Protein AF-A0A7V8JZI4-F1 (afdb_monomer)

Structure (mmCIF, N/CA/C/O backbone):
data_AF-A0A7V8JZI4-F1
#
_entry.id   AF-A0A7V8JZI4-F1
#
loop_
_atom_site.group_PDB
_atom_site.id
_atom_site.type_symbol
_atom_site.label_atom_id
_atom_site.label_alt_id
_atom_site.label_comp_id
_atom_site.label_asym_id
_atom_site.label_entity_id
_atom_site.label_seq_id
_atom_site.pdbx_PDB_ins_code
_atom_site.Cartn_x
_atom_site.Cartn_y
_atom_site.Cartn_z
_atom_site.occupancy
_atom_site.B_iso_or_equiv
_atom_site.auth_seq_id
_atom_site.auth_comp_id
_atom_site.auth_asym_id
_atom_site.auth_atom_id
_atom_site.pdbx_PDB_model_num
ATOM 1 N N . MET A 1 1 ? 17.285 3.297 -0.978 1.00 58.56 1 MET A N 1
ATOM 2 C CA . MET A 1 1 ? 16.209 4.216 -1.419 1.00 58.56 1 MET A CA 1
ATOM 3 C C . MET A 1 1 ? 14.829 3.543 -1.535 1.00 58.56 1 MET A C 1
ATOM 5 O O . MET A 1 1 ? 13.856 4.171 -1.155 1.00 58.56 1 MET A O 1
ATOM 9 N N . GLN A 1 2 ? 14.700 2.271 -1.954 1.00 54.84 2 GLN A N 1
ATOM 10 C CA . GLN A 1 2 ? 13.386 1.598 -2.110 1.00 54.84 2 GLN A CA 1
ATOM 11 C C . GLN A 1 2 ? 12.637 1.251 -0.800 1.00 54.84 2 GLN A C 1
ATOM 13 O O . GLN A 1 2 ? 11.430 1.026 -0.819 1.00 54.84 2 GLN A O 1
ATOM 18 N N . ASN A 1 3 ? 13.311 1.239 0.357 1.00 67.88 3 ASN A N 1
ATOM 19 C CA . ASN A 1 3 ? 12.668 0.890 1.632 1.00 67.88 3 ASN A CA 1
ATOM 20 C C . ASN A 1 3 ? 11.782 2.002 2.217 1.00 67.88 3 ASN A C 1
ATOM 22 O O . ASN A 1 3 ? 10.904 1.690 3.017 1.00 67.88 3 ASN A O 1
ATOM 26 N N . SER A 1 4 ? 11.986 3.271 1.846 1.00 82.06 4 SER A N 1
ATOM 27 C CA . SER A 1 4 ? 11.283 4.389 2.492 1.00 82.06 4 SER A CA 1
ATOM 28 C C . SER A 1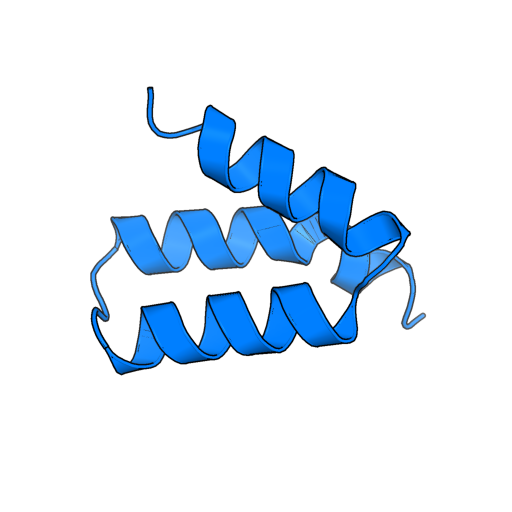 4 ? 9.802 4.448 2.114 1.00 82.06 4 SER A C 1
ATOM 30 O O . SER A 1 4 ? 8.970 4.685 2.981 1.00 82.06 4 SER A O 1
ATOM 32 N N . VAL A 1 5 ? 9.459 4.149 0.854 1.00 84.94 5 VAL A N 1
ATOM 33 C CA . VAL A 1 5 ? 8.061 4.113 0.379 1.00 84.94 5 VAL A CA 1
ATOM 34 C C . VAL A 1 5 ? 7.285 2.983 1.052 1.00 84.94 5 VAL A C 1
ATOM 36 O O . VAL A 1 5 ? 6.193 3.201 1.566 1.00 84.94 5 VAL A O 1
ATOM 39 N N . ALA A 1 6 ? 7.875 1.786 1.117 1.00 86.38 6 ALA A N 1
ATOM 40 C CA . ALA A 1 6 ? 7.258 0.647 1.790 1.00 86.38 6 ALA A CA 1
ATOM 41 C C . ALA A 1 6 ? 7.062 0.901 3.294 1.00 86.38 6 ALA A C 1
ATOM 43 O O . ALA A 1 6 ? 6.048 0.500 3.858 1.00 86.38 6 ALA A O 1
ATOM 44 N N . ASN A 1 7 ? 8.020 1.574 3.943 1.00 88.38 7 ASN A N 1
ATOM 45 C CA . ASN A 1 7 ? 7.915 1.918 5.358 1.00 88.38 7 ASN A CA 1
ATOM 46 C C . ASN A 1 7 ? 6.844 2.988 5.611 1.00 88.38 7 AS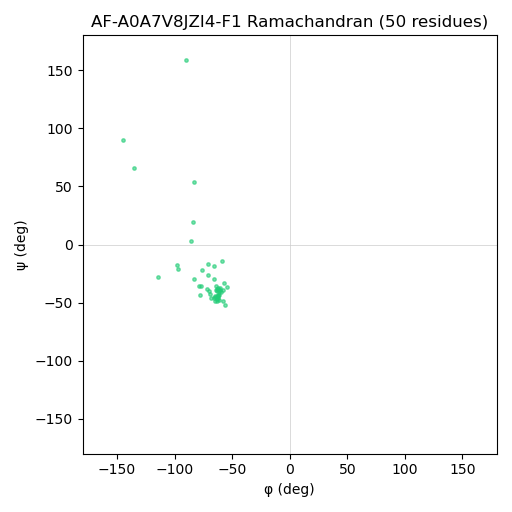N A C 1
ATOM 48 O O . ASN A 1 7 ? 6.089 2.868 6.570 1.00 88.38 7 ASN A O 1
ATOM 52 N N . TRP A 1 8 ? 6.749 3.993 4.735 1.00 90.00 8 TRP A N 1
ATOM 53 C CA . TRP A 1 8 ? 5.706 5.015 4.801 1.00 90.00 8 TRP A CA 1
ATOM 54 C C . TRP A 1 8 ? 4.307 4.415 4.616 1.00 90.00 8 TRP A C 1
ATOM 56 O O . TRP A 1 8 ? 3.432 4.660 5.440 1.00 90.00 8 TRP A O 1
ATOM 66 N N . LEU A 1 9 ? 4.111 3.556 3.608 1.00 90.62 9 LEU A N 1
ATOM 67 C CA . LEU A 1 9 ? 2.833 2.866 3.398 1.00 90.62 9 LEU A CA 1
ATOM 68 C C . LEU A 1 9 ? 2.462 1.968 4.585 1.00 90.62 9 LEU A C 1
ATOM 70 O O . LEU A 1 9 ? 1.307 1.937 4.991 1.00 90.62 9 LEU A O 1
ATOM 74 N N . ASN A 1 10 ? 3.435 1.275 5.176 1.00 89.81 10 ASN A N 1
ATOM 75 C CA . ASN A 1 10 ? 3.202 0.455 6.363 1.00 89.81 10 ASN A CA 1
ATOM 76 C C . ASN A 1 10 ? 2.810 1.281 7.602 1.00 89.81 10 ASN A C 1
ATOM 78 O O . ASN A 1 10 ? 2.133 0.776 8.493 1.00 89.81 10 ASN A O 1
ATOM 82 N N . ASP A 1 11 ? 3.269 2.527 7.710 1.00 90.06 11 ASP A N 1
ATOM 83 C CA . ASP A 1 11 ? 2.857 3.411 8.800 1.00 90.06 11 ASP A CA 1
ATOM 84 C C . ASP A 1 11 ? 1.457 3.984 8.548 1.00 90.06 11 ASP A C 1
ATOM 86 O O . ASP A 1 11 ? 0.597 3.910 9.425 1.00 90.06 11 ASP A O 1
ATOM 90 N N . ALA A 1 12 ? 1.189 4.421 7.312 1.00 90.69 12 ALA A N 1
ATOM 91 C CA . ALA A 1 12 ? -0.138 4.852 6.874 1.00 90.69 12 ALA A CA 1
ATOM 92 C C . ALA A 1 12 ? -1.195 3.750 7.056 1.00 90.69 12 ALA A C 1
ATOM 94 O O . ALA A 1 12 ? -2.341 4.035 7.399 1.00 90.69 12 ALA A O 1
ATOM 95 N N . SER A 1 13 ? -0.812 2.478 6.912 1.00 88.94 13 SER A N 1
ATOM 96 C CA . SER A 1 13 ? -1.733 1.351 7.068 1.00 88.94 13 SER A CA 1
ATOM 97 C C . SER A 1 13 ? -2.268 1.200 8.496 1.00 88.94 13 SER A C 1
ATOM 99 O O . SER A 1 13 ? -3.278 0.535 8.695 1.00 88.94 13 SER A O 1
ATOM 101 N N . LYS A 1 14 ? -1.615 1.794 9.503 1.00 86.50 14 LYS A N 1
ATOM 102 C CA . LYS A 1 14 ? -2.086 1.758 10.898 1.00 86.50 14 LYS A CA 1
ATOM 103 C C . LYS A 1 14 ? -3.336 2.606 11.119 1.00 86.50 14 LYS A C 1
ATOM 105 O O . LYS A 1 14 ? -4.082 2.339 12.053 1.00 86.50 14 LYS A O 1
ATOM 110 N N . THR A 1 15 ? -3.538 3.636 10.299 1.00 89.62 15 THR A N 1
ATOM 111 C CA . THR A 1 15 ? -4.673 4.564 10.409 1.00 89.62 15 THR A CA 1
ATOM 112 C C . THR A 1 15 ? -5.620 4.469 9.217 1.00 89.62 15 THR A C 1
ATOM 114 O O . THR A 1 15 ? -6.809 4.723 9.373 1.00 89.62 15 THR A O 1
ATOM 117 N N . GLN A 1 16 ? -5.122 4.084 8.038 1.00 89.69 16 GLN A N 1
ATOM 118 C CA . GLN A 1 16 ? -5.888 4.013 6.791 1.00 89.69 16 GLN A CA 1
ATOM 119 C C . GLN A 1 16 ? -5.602 2.714 6.028 1.00 89.69 16 GLN A C 1
ATOM 121 O O . GLN A 1 16 ? -5.035 2.709 4.935 1.00 89.69 16 GLN A O 1
ATOM 126 N N . ALA A 1 17 ? -6.003 1.591 6.621 1.00 88.31 17 ALA A N 1
ATOM 127 C CA . ALA A 1 17 ? -5.787 0.256 6.071 1.00 88.31 17 ALA A CA 1
ATOM 128 C C . ALA A 1 17 ? -6.352 0.068 4.652 1.00 88.31 17 ALA A C 1
ATOM 130 O O . ALA A 1 17 ? -5.620 -0.336 3.750 1.00 88.31 17 ALA A O 1
ATOM 131 N N . GLU A 1 18 ? -7.628 0.404 4.447 1.00 88.38 18 GLU A N 1
ATOM 132 C CA . GLU A 1 18 ? -8.319 0.225 3.160 1.00 88.38 18 GLU A CA 1
ATOM 133 C C . GLU A 1 18 ? -7.685 1.053 2.038 1.00 88.38 18 GLU A C 1
ATOM 135 O O . GLU A 1 18 ? -7.549 0.591 0.905 1.00 88.38 18 GLU A O 1
ATOM 140 N N . TRP A 1 19 ? -7.238 2.271 2.358 1.00 91.19 19 TRP A N 1
ATOM 141 C CA . TRP A 1 19 ? -6.556 3.128 1.394 1.00 91.19 19 TRP A CA 1
ATOM 142 C C . TRP A 1 19 ? -5.221 2.517 0.948 1.00 91.19 19 TRP A C 1
ATOM 144 O O . TRP A 1 19 ? -4.944 2.460 -0.252 1.00 91.19 19 TRP A O 1
ATOM 154 N N . VAL A 1 20 ? -4.410 2.010 1.888 1.00 92.81 20 VAL A N 1
ATOM 155 C CA . VAL A 1 20 ? -3.122 1.371 1.558 1.00 92.81 20 VAL A CA 1
ATOM 156 C C . VAL A 1 20 ? -3.325 0.107 0.726 1.00 92.81 20 VAL A C 1
ATOM 158 O O . VAL A 1 20 ? -2.562 -0.121 -0.218 1.00 92.81 20 VAL A O 1
ATOM 161 N N . ASP A 1 21 ? -4.350 -0.689 1.033 1.00 90.75 21 ASP A N 1
ATOM 162 C CA . ASP A 1 21 ? -4.694 -1.881 0.254 1.00 90.75 21 ASP A CA 1
ATOM 163 C C . ASP A 1 21 ? -5.062 -1.518 -1.193 1.00 90.75 21 ASP A C 1
ATOM 165 O O . ASP A 1 21 ? -4.470 -2.044 -2.140 1.00 90.75 21 ASP A O 1
ATOM 169 N N . GLY A 1 22 ? -5.922 -0.510 -1.381 1.00 92.88 22 GLY A N 1
ATOM 170 C CA . GLY A 1 22 ? -6.292 -0.003 -2.705 1.00 92.88 22 GLY A CA 1
ATOM 171 C C . GLY A 1 22 ? -5.103 0.533 -3.513 1.00 92.88 22 GLY A C 1
ATOM 172 O O . GLY A 1 22 ? -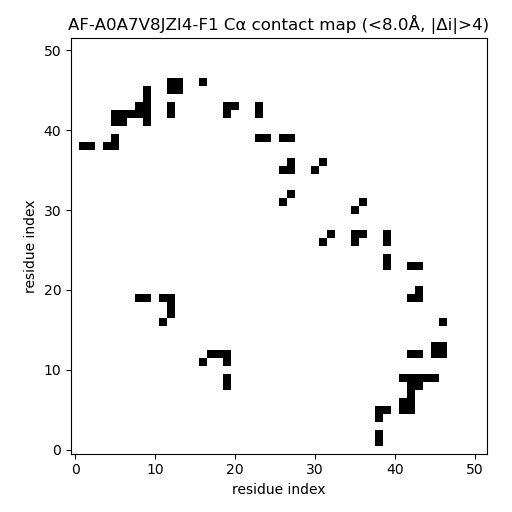4.991 0.263 -4.713 1.00 92.88 22 GLY A O 1
ATOM 173 N N . VAL A 1 23 ? -4.175 1.247 -2.867 1.00 92.56 23 VAL A N 1
ATOM 174 C CA . VAL A 1 23 ? -2.940 1.735 -3.509 1.00 92.56 23 VAL A CA 1
ATOM 175 C C . VAL A 1 23 ? -2.047 0.573 -3.942 1.00 92.56 23 VAL A C 1
ATOM 177 O O . VAL A 1 23 ? -1.603 0.538 -5.091 1.00 92.56 23 VAL A O 1
ATOM 180 N N . CYS A 1 24 ? -1.809 -0.397 -3.058 1.00 92.00 24 CYS A N 1
ATOM 181 C CA . CYS A 1 24 ? -0.978 -1.561 -3.362 1.00 92.00 24 CYS A CA 1
ATOM 182 C C . CYS A 1 24 ? -1.579 -2.401 -4.497 1.00 92.00 24 CYS A C 1
ATOM 184 O O . CYS A 1 24 ? -0.862 -2.781 -5.427 1.00 92.00 24 CYS A O 1
ATOM 186 N N . ALA A 1 25 ? -2.893 -2.640 -4.464 1.00 91.44 25 ALA A N 1
ATOM 187 C CA . ALA A 1 25 ? -3.612 -3.359 -5.510 1.00 91.44 25 ALA A CA 1
ATOM 188 C C . ALA A 1 25 ? -3.513 -2.641 -6.864 1.00 91.44 25 ALA A C 1
ATOM 190 O O . ALA A 1 25 ? -3.238 -3.270 -7.891 1.00 91.44 25 ALA A O 1
ATOM 191 N N . ARG A 1 26 ? -3.668 -1.312 -6.870 1.00 94.00 26 ARG A N 1
ATOM 192 C CA . ARG A 1 26 ? -3.521 -0.492 -8.077 1.00 94.00 26 ARG A CA 1
ATOM 193 C C . ARG A 1 26 ? -2.110 -0.577 -8.652 1.00 94.00 26 ARG A C 1
ATOM 195 O O . ARG A 1 26 ? -1.965 -0.793 -9.850 1.00 94.00 26 ARG A O 1
ATOM 202 N N . TRP A 1 27 ? -1.081 -0.459 -7.818 1.00 92.31 27 TRP A N 1
ATOM 203 C CA . TRP A 1 27 ? 0.308 -0.524 -8.273 1.00 92.31 27 TRP A CA 1
ATOM 204 C C . TRP A 1 27 ? 0.659 -1.875 -8.887 1.00 92.31 27 TRP A C 1
ATOM 206 O O . TRP A 1 27 ? 1.271 -1.913 -9.948 1.00 92.31 27 TRP A O 1
ATOM 216 N N . VAL A 1 28 ? 0.229 -2.979 -8.272 1.00 91.31 28 VAL A N 1
ATOM 217 C CA . VAL A 1 28 ? 0.448 -4.322 -8.832 1.00 91.31 28 VAL A CA 1
ATOM 218 C C . VAL A 1 28 ? -0.294 -4.500 -10.160 1.00 91.31 28 VAL A C 1
ATOM 220 O O . VAL A 1 28 ? 0.231 -5.146 -11.065 1.00 91.31 28 VAL A O 1
ATOM 223 N N . LYS A 1 29 ? -1.486 -3.905 -10.302 1.00 93.69 29 LYS A N 1
ATOM 224 C CA . LYS A 1 29 ? -2.269 -3.935 -11.545 1.00 93.69 29 LYS A CA 1
ATOM 225 C C . LYS A 1 29 ? -1.626 -3.117 -12.668 1.00 93.69 29 LYS A C 1
ATOM 227 O O . LYS A 1 29 ? -1.624 -3.566 -13.808 1.00 93.69 29 LYS A O 1
ATOM 232 N N . GLU A 1 30 ? -1.109 -1.930 -12.358 1.00 94.12 30 GLU A N 1
ATOM 233 C CA . GLU A 1 30 ? -0.485 -1.032 -13.341 1.00 94.12 30 GLU A CA 1
ATOM 234 C C . GLU A 1 30 ? 0.948 -1.457 -13.697 1.00 94.12 30 GLU A C 1
ATOM 236 O O . GLU A 1 30 ? 1.365 -1.326 -14.845 1.00 94.12 30 GLU A O 1
ATOM 241 N N . SER A 1 31 ? 1.706 -1.981 -12.732 1.00 91.06 31 SER A N 1
ATOM 242 C CA . SER A 1 31 ? 3.106 -2.363 -12.902 1.00 91.06 31 SER A CA 1
ATOM 243 C C . SER A 1 31 ? 3.437 -3.603 -12.077 1.00 91.06 31 SER A C 1
ATOM 245 O O . SER A 1 31 ? 3.874 -3.541 -10.925 1.00 91.06 31 SER A O 1
ATOM 247 N N . ASN A 1 32 ? 3.260 -4.770 -12.692 1.00 87.44 32 ASN A N 1
ATOM 248 C CA . ASN A 1 32 ? 3.529 -6.054 -12.054 1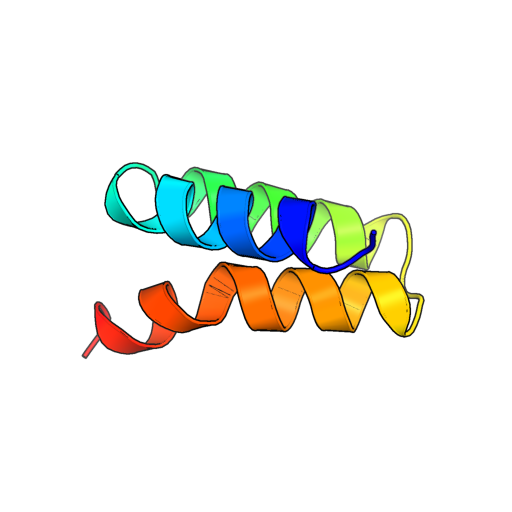.00 87.44 32 ASN A CA 1
ATOM 249 C C . ASN A 1 32 ? 5.022 -6.437 -12.123 1.00 87.44 32 ASN A C 1
ATOM 251 O O . ASN A 1 32 ? 5.382 -7.520 -12.597 1.00 87.44 32 ASN A O 1
ATOM 255 N N . THR A 1 33 ? 5.912 -5.559 -11.661 1.00 92.50 33 THR A N 1
ATOM 256 C CA . THR A 1 33 ? 7.346 -5.861 -11.545 1.00 92.50 33 THR A CA 1
ATOM 257 C C . THR A 1 33 ? 7.681 -6.453 -10.168 1.00 92.50 33 THR A C 1
ATOM 259 O O . THR A 1 33 ? 6.911 -6.298 -9.210 1.00 92.50 33 THR A O 1
ATOM 262 N N . PRO A 1 34 ? 8.812 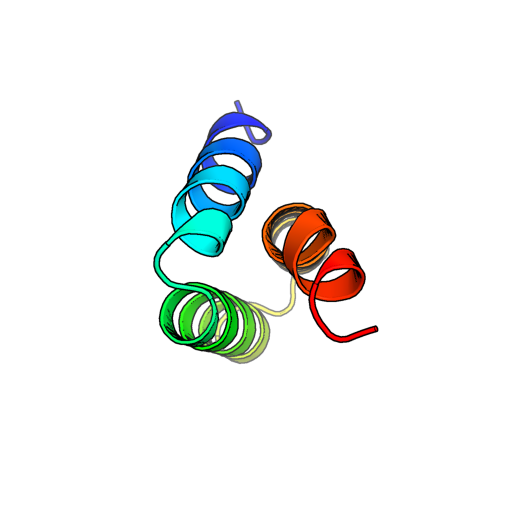-7.170 -10.030 1.00 89.62 34 PRO A N 1
ATOM 263 C CA . PRO A 1 34 ? 9.262 -7.701 -8.743 1.00 89.62 34 PRO A CA 1
ATOM 264 C C . PRO A 1 34 ? 9.381 -6.632 -7.648 1.00 89.62 34 PRO A C 1
ATOM 266 O O . PRO A 1 34 ? 9.029 -6.892 -6.498 1.00 89.62 34 PRO A O 1
ATOM 269 N N . GLU A 1 35 ? 9.816 -5.425 -8.005 1.00 89.38 35 GLU A N 1
ATOM 270 C CA . GLU A 1 35 ? 10.006 -4.300 -7.089 1.00 89.38 35 GLU A CA 1
ATOM 271 C C . GLU A 1 35 ? 8.662 -3.797 -6.556 1.00 89.38 35 GLU A C 1
ATOM 273 O O . GLU A 1 35 ? 8.499 -3.633 -5.346 1.00 89.38 35 GLU A O 1
ATOM 278 N N . THR A 1 36 ? 7.670 -3.617 -7.434 1.00 90.44 36 THR A N 1
ATOM 279 C CA . THR A 1 36 ? 6.325 -3.178 -7.042 1.00 90.44 36 THR A CA 1
ATOM 280 C C . THR A 1 36 ? 5.656 -4.197 -6.126 1.00 90.44 36 THR A C 1
ATOM 282 O O . THR A 1 36 ? 5.118 -3.836 -5.077 1.00 90.44 36 THR A O 1
ATOM 285 N N . ARG A 1 37 ? 5.762 -5.493 -6.456 1.00 88.75 37 ARG A N 1
ATOM 286 C CA . ARG A 1 37 ? 5.264 -6.579 -5.595 1.00 88.75 37 ARG A CA 1
ATOM 287 C C . ARG A 1 37 ? 5.954 -6.594 -4.233 1.00 88.75 37 ARG A C 1
ATOM 289 O O . ARG A 1 37 ? 5.306 -6.838 -3.217 1.00 88.75 37 ARG A O 1
ATOM 296 N N . TYR A 1 38 ? 7.259 -6.336 -4.199 1.00 89.81 38 TYR A N 1
ATOM 297 C CA . TYR A 1 38 ? 8.023 -6.278 -2.958 1.00 89.81 38 TYR A CA 1
ATOM 298 C C . TYR A 1 38 ? 7.583 -5.115 -2.063 1.00 89.81 38 TYR A C 1
ATOM 300 O O . TYR A 1 38 ? 7.383 -5.309 -0.861 1.00 89.81 38 TYR A O 1
ATOM 308 N N . ILE A 1 39 ? 7.382 -3.929 -2.644 1.00 89.12 39 ILE A N 1
ATOM 309 C CA . ILE A 1 39 ? 6.894 -2.751 -1.920 1.00 89.12 39 ILE A CA 1
ATOM 310 C C . ILE A 1 39 ? 5.484 -3.005 -1.381 1.00 89.12 39 ILE A C 1
ATOM 312 O O . ILE A 1 39 ? 5.274 -2.823 -0.183 1.00 89.12 39 ILE A O 1
ATOM 316 N N . ALA A 1 40 ? 4.561 -3.503 -2.212 1.00 89.81 40 ALA A N 1
ATOM 317 C CA . ALA A 1 40 ? 3.191 -3.826 -1.808 1.00 89.81 40 ALA A CA 1
ATOM 318 C C . ALA A 1 40 ? 3.157 -4.850 -0.660 1.00 89.81 40 ALA A C 1
ATOM 320 O O . ALA A 1 40 ? 2.547 -4.618 0.380 1.00 89.81 40 ALA A O 1
ATOM 321 N N . LYS A 1 41 ? 3.902 -5.955 -0.780 1.00 87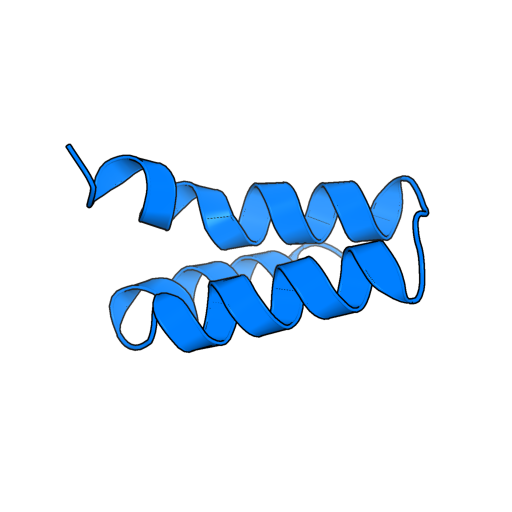.94 41 LYS A N 1
ATOM 322 C CA . LYS A 1 41 ? 3.966 -6.985 0.269 1.00 87.94 41 LYS A CA 1
ATOM 323 C C . LYS A 1 41 ? 4.503 -6.440 1.594 1.00 87.94 41 LYS A C 1
ATOM 325 O O . LYS A 1 41 ? 4.054 -6.849 2.662 1.00 87.94 41 LYS A O 1
ATOM 330 N N . ARG A 1 42 ? 5.487 -5.539 1.542 1.00 88.62 42 ARG A N 1
ATOM 331 C CA . ARG A 1 42 ? 6.079 -4.942 2.743 1.00 88.62 42 ARG A CA 1
ATOM 332 C C . ARG A 1 42 ? 5.179 -3.862 3.356 1.00 88.62 42 ARG A C 1
ATOM 334 O O . ARG A 1 42 ? 5.112 -3.797 4.579 1.00 88.62 42 ARG A O 1
ATOM 341 N N . ALA A 1 43 ? 4.475 -3.084 2.536 1.00 87.44 43 ALA A N 1
ATOM 342 C CA . ALA A 1 43 ? 3.477 -2.102 2.957 1.00 87.44 43 ALA A CA 1
ATOM 343 C C . ALA A 1 43 ? 2.302 -2.745 3.712 1.00 87.44 43 ALA A C 1
ATOM 345 O O . ALA A 1 43 ? 1.869 -2.234 4.739 1.00 87.44 43 ALA A O 1
ATOM 346 N N . LEU A 1 44 ? 1.834 -3.906 3.246 1.00 84.88 44 LEU A N 1
ATOM 347 C CA . LEU A 1 44 ? 0.692 -4.622 3.826 1.00 84.88 44 LEU A CA 1
ATOM 348 C C . LEU A 1 44 ? 1.074 -5.543 5.002 1.00 84.88 44 LEU A C 1
ATOM 350 O O . LEU A 1 44 ? 0.215 -6.229 5.557 1.00 84.88 44 LEU A O 1
ATOM 354 N N . ARG A 1 45 ? 2.350 -5.571 5.424 1.00 83.81 45 ARG A N 1
ATOM 355 C CA . ARG A 1 45 ? 2.840 -6.490 6.471 1.00 83.81 45 ARG A CA 1
ATOM 356 C C . ARG A 1 45 ? 2.086 -6.334 7.789 1.00 83.81 45 ARG A C 1
ATOM 358 O O . ARG A 1 45 ? 1.861 -7.325 8.478 1.00 83.81 45 ARG A O 1
ATOM 365 N N . THR A 1 46 ? 1.752 -5.099 8.162 1.00 72.62 46 THR A N 1
ATOM 366 C CA . THR A 1 46 ? 1.088 -4.823 9.445 1.00 72.62 46 THR A CA 1
ATOM 367 C C . THR A 1 46 ? -0.424 -5.043 9.361 1.00 72.62 46 THR A C 1
ATOM 369 O O . THR A 1 46 ? -1.009 -5.489 10.341 1.00 72.62 46 THR A O 1
ATOM 372 N N . LEU A 1 47 ? -1.037 -4.849 8.186 1.00 68.00 47 LEU A N 1
ATOM 373 C CA . LEU A 1 47 ? -2.462 -5.134 7.962 1.00 68.00 47 LEU A CA 1
ATOM 374 C C . LEU A 1 47 ? -2.796 -6.613 8.133 1.00 68.00 47 LEU A C 1
ATOM 376 O O . LEU A 1 47 ? -3.766 -6.946 8.805 1.00 68.00 47 LEU A O 1
ATOM 380 N N . ALA A 1 48 ? -1.922 -7.498 7.647 1.00 61.59 48 ALA A N 1
ATOM 381 C CA . ALA A 1 48 ? -2.052 -8.940 7.853 1.00 61.59 48 ALA A CA 1
ATOM 382 C C . ALA A 1 48 ? -2.064 -9.360 9.340 1.00 61.59 48 ALA A C 1
ATOM 384 O O . ALA A 1 48 ? -2.407 -10.497 9.647 1.00 61.59 48 ALA A O 1
ATOM 385 N N . LYS A 1 49 ? -1.673 -8.469 10.264 1.00 58.31 49 LYS A N 1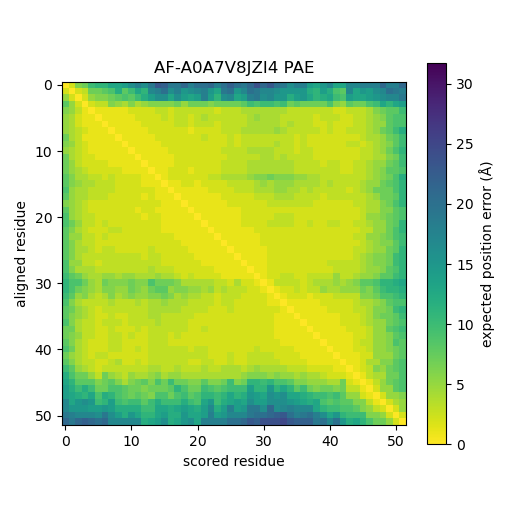
ATOM 386 C CA . LYS A 1 49 ? -1.628 -8.730 11.708 1.00 58.31 49 LYS A CA 1
ATOM 387 C C . LYS A 1 49 ? -2.858 -8.209 12.464 1.00 58.31 49 LYS A C 1
ATOM 389 O O . LYS A 1 49 ? -3.064 -8.621 13.597 1.00 58.31 49 LYS A O 1
ATOM 394 N N . THR A 1 50 ? -3.639 -7.301 11.876 1.00 56.09 50 THR A N 1
ATOM 395 C CA . THR A 1 50 ? -4.803 -6.669 12.530 1.00 56.09 50 THR A CA 1
ATOM 396 C C . THR A 1 50 ? -6.126 -7.349 12.166 1.00 56.09 50 THR A C 1
ATOM 398 O O . THR A 1 50 ? -7.085 -7.238 12.916 1.00 56.09 50 THR A O 1
ATOM 401 N N . SER A 1 51 ? -6.187 -8.085 11.055 1.00 53.47 51 SER A N 1
ATOM 402 C CA . SER A 1 51 ? -7.381 -8.836 10.628 1.00 53.47 51 SER A CA 1
ATOM 403 C C . SER A 1 51 ? -7.519 -10.230 11.270 1.00 53.47 51 SER A C 1
ATOM 405 O O . SER A 1 51 ? -8.205 -11.081 10.706 1.00 53.47 51 SER A O 1
ATOM 407 N N . GLY A 1 52 ? -6.844 -10.483 12.397 1.00 43.75 52 GLY A N 1
ATOM 408 C CA . GLY A 1 52 ? -6.857 -11.756 13.130 1.00 43.75 52 GLY A CA 1
ATOM 409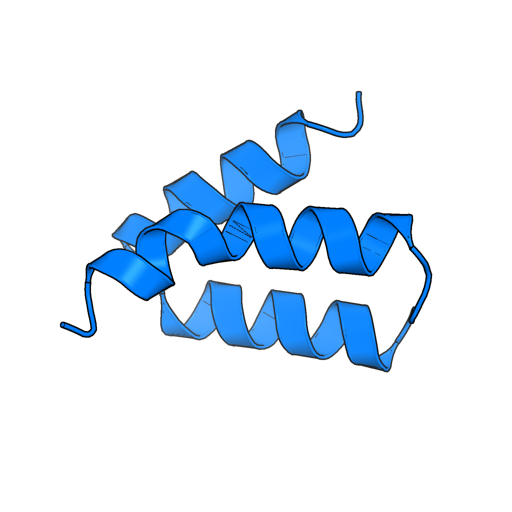 C C . GLY A 1 52 ? -7.375 -11.597 14.548 1.00 43.75 52 GLY A C 1
ATOM 410 O O . GLY A 1 52 ? -7.067 -10.549 15.157 1.00 43.75 52 GLY A O 1
#

Sequence (52 aa):
MQNSVANWLNDASKTQAEWVDGVCARWVKESNTPETRYIAKRALRTLAKTSG

pLDDT: mean 83.83, std 12.6, range [43.75, 94.12]

Solvent-accessible surface area (backbone atoms only — not comparable to full-atom values): 2911 Å² total; per-residue (Å²): 124,79,64,56,61,21,51,50,40,33,55,49,29,77,83,39,47,70,59,42,50,52,51,36,53,48,45,42,71,77,41,79,44,76,66,46,48,51,36,34,56,53,19,46,54,59,55,74,65,67,83,110

Foldseek 3Di:
DLVPLLVVLLVVCVPCVPVSLVVLVVQCVVDVDPSSPVSSCSSC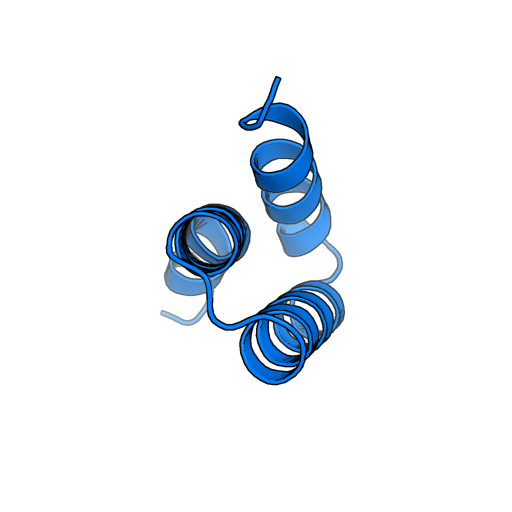VVVVVPVD

Secondary structure (DSSP, 8-state):
-THHHHHHHHHHTTT-HHHHHHHHHHHHHH---HHHHHHHHHHTTTHHHH--

Mean predicted aligned error: 4.96 Å

Radius of gyration: 10.26 Å; Cα contacts (8 Å, |Δi|>4): 47; chains: 1; bounding box: 24×17×26 Å

Nearest PDB structures (foldseek):
  8kc4-assembly1_A  TM=4.957E-01  e=1.628E+00  synthetic construct